Protein AF-E3MBH9-F1 (afdb_monomer_lite)

InterPro domains:
  IPR003366 CUB-like domain [PF02408] (21-97)

Organism: Caenorhabditis remanei (NCBI:txid31234)

Sequence (99 aa):
MLLQLLFLSLSPFLFQFVASQGYTCSENTVVTPPLDITKPYYYPNDWNESMPPAKYNPSQNCNWKINILEGMYATVTFYKNSNYTGSFTAWYSNNNVVG

Structure (mmCIF, N/CA/C/O backbone):
data_AF-E3MBH9-F1
#
_entry.id   AF-E3MBH9-F1
#
loop_
_atom_site.group_PDB
_atom_site.id
_atom_site.type_symbol
_atom_site.label_atom_id
_atom_site.label_alt_id
_atom_site.label_comp_id
_atom_site.label_asym_id
_atom_site.label_entity_id
_atom_site.label_seq_id
_atom_site.pdbx_PDB_ins_code
_atom_site.Cartn_x
_atom_site.Cartn_y
_atom_site.Cartn_z
_atom_site.occupancy
_atom_site.B_iso_or_equiv
_atom_site.auth_seq_id
_atom_site.auth_comp_id
_atom_site.auth_asym_id
_atom_site.auth_atom_id
_atom_site.pdbx_PDB_model_num
ATOM 1 N N . MET A 1 1 ? 7.392 7.531 -69.483 1.00 54.16 1 MET A N 1
ATOM 2 C CA . MET A 1 1 ? 6.694 7.017 -68.287 1.00 54.16 1 MET A CA 1
ATOM 3 C C . MET A 1 1 ? 7.741 6.561 -67.275 1.00 54.16 1 MET A C 1
ATOM 5 O O . MET A 1 1 ? 8.007 5.378 -67.256 1.00 54.16 1 MET A O 1
ATOM 9 N N . LEU A 1 2 ? 8.418 7.458 -66.534 1.00 48.81 2 LEU A N 1
ATOM 10 C CA . LEU A 1 2 ? 9.303 7.046 -65.417 1.00 48.81 2 LEU A CA 1
ATOM 11 C C . LEU A 1 2 ? 9.847 8.213 -64.545 1.00 48.81 2 LEU A C 1
ATOM 13 O O . LEU A 1 2 ? 10.961 8.129 -64.048 1.00 48.81 2 LEU A O 1
ATOM 17 N N . LEU A 1 3 ? 9.120 9.326 -64.363 1.00 49.09 3 LEU A N 1
ATOM 18 C CA . LEU A 1 3 ? 9.621 10.447 -63.534 1.00 49.09 3 LEU A CA 1
ATOM 19 C C . LEU A 1 3 ? 8.548 11.090 -62.638 1.00 49.09 3 LEU A C 1
ATOM 21 O O . LEU A 1 3 ? 8.564 12.289 -62.396 1.00 49.09 3 LEU A O 1
ATOM 25 N N . GLN A 1 4 ? 7.579 10.297 -62.171 1.00 53.31 4 GLN A N 1
ATOM 26 C CA . GLN A 1 4 ? 6.520 10.767 -61.260 1.00 53.31 4 GLN A CA 1
ATOM 27 C C . GLN A 1 4 ? 6.325 9.872 -60.024 1.00 53.31 4 GLN A C 1
ATOM 29 O O . GLN A 1 4 ? 5.412 10.098 -59.243 1.00 53.31 4 GLN A O 1
ATOM 34 N N . LEU A 1 5 ? 7.187 8.873 -59.806 1.00 52.41 5 LEU A N 1
ATOM 35 C CA . LEU A 1 5 ? 7.016 7.885 -58.727 1.00 52.41 5 LEU A CA 1
ATOM 36 C C . LEU A 1 5 ? 7.928 8.109 -5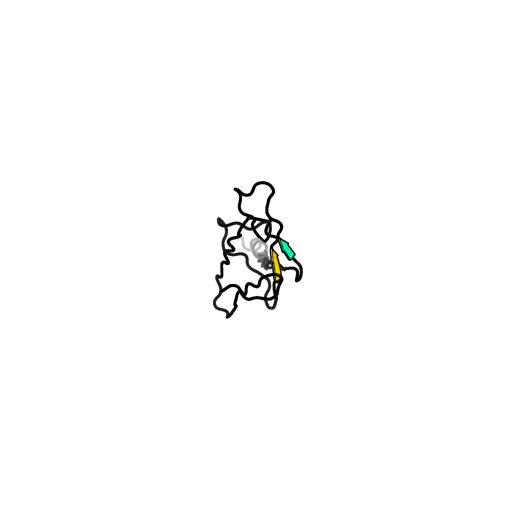7.505 1.00 52.41 5 LEU A C 1
ATOM 38 O O . LEU A 1 5 ? 7.958 7.273 -56.612 1.00 52.41 5 LEU A O 1
ATOM 42 N N . LEU A 1 6 ? 8.664 9.222 -57.433 1.00 51.25 6 LEU A N 1
ATOM 43 C CA . LEU A 1 6 ? 9.738 9.405 -56.441 1.00 51.25 6 LEU A CA 1
ATOM 44 C C . LEU A 1 6 ? 9.376 10.224 -55.186 1.00 51.25 6 LEU A C 1
ATOM 46 O O . LEU A 1 6 ? 10.264 10.513 -54.394 1.00 51.25 6 LEU A O 1
ATOM 50 N N . PHE A 1 7 ? 8.102 10.558 -54.950 1.00 49.22 7 PHE A N 1
ATOM 51 C CA . PHE A 1 7 ? 7.708 11.409 -53.808 1.00 49.22 7 PHE A CA 1
ATOM 52 C C . PHE A 1 7 ? 6.638 10.817 -52.876 1.00 49.22 7 PHE A C 1
ATOM 54 O O . PHE A 1 7 ? 5.944 11.573 -52.203 1.00 49.22 7 PHE A O 1
ATOM 61 N N . LEU A 1 8 ? 6.473 9.489 -52.807 1.00 52.72 8 LEU A N 1
ATOM 62 C CA . LEU A 1 8 ? 5.412 8.889 -51.973 1.00 52.72 8 LEU A CA 1
ATOM 63 C C . LEU A 1 8 ? 5.851 7.976 -50.827 1.00 52.72 8 LEU A C 1
ATOM 65 O O . LEU A 1 8 ? 4.991 7.424 -50.149 1.00 52.72 8 LEU A O 1
ATOM 69 N N . SER A 1 9 ? 7.135 7.837 -50.517 1.00 57.25 9 SER A N 1
ATOM 70 C CA . SER A 1 9 ? 7.511 6.935 -49.423 1.00 57.25 9 SER A CA 1
ATOM 71 C C . SER A 1 9 ? 8.711 7.434 -48.649 1.00 57.25 9 SER A C 1
ATOM 73 O O . SER A 1 9 ? 9.813 6.960 -48.872 1.00 57.25 9 SER A O 1
ATOM 75 N N . LEU A 1 10 ? 8.491 8.386 -47.749 1.00 57.38 10 LEU A N 1
ATOM 76 C CA . LEU A 1 10 ? 9.306 8.595 -46.548 1.00 57.38 10 LEU A CA 1
ATOM 77 C C . LEU A 1 10 ? 8.495 9.487 -45.598 1.00 57.38 10 LEU A C 1
ATOM 79 O O . LEU A 1 10 ? 8.895 10.592 -45.254 1.00 57.38 10 LEU A O 1
ATOM 83 N N . SER A 1 11 ? 7.305 9.025 -45.199 1.00 60.62 11 SER A N 1
ATOM 84 C CA . SER A 1 11 ? 6.747 9.486 -43.929 1.00 60.62 11 SER A CA 1
ATOM 85 C C . SER A 1 11 ? 7.502 8.710 -42.851 1.00 60.62 11 SER A C 1
ATOM 87 O O . SER A 1 11 ? 7.337 7.488 -42.784 1.00 60.62 11 SER A O 1
ATOM 89 N N . PRO A 1 12 ? 8.398 9.338 -42.068 1.00 60.62 12 PRO A N 1
ATOM 90 C CA . PRO A 1 12 ? 8.960 8.660 -40.921 1.00 60.62 12 PRO A CA 1
ATOM 91 C C . PRO A 1 12 ? 7.790 8.410 -39.973 1.00 60.62 12 PRO A C 1
ATOM 93 O O . PRO A 1 12 ? 7.237 9.347 -39.398 1.00 60.62 12 PRO A O 1
ATOM 96 N N . PHE A 1 13 ? 7.390 7.144 -39.840 1.00 61.44 13 PHE A N 1
ATOM 97 C CA . PHE A 1 13 ? 6.591 6.694 -38.710 1.00 61.44 13 PHE A CA 1
ATOM 98 C C . PHE A 1 13 ? 7.394 7.058 -37.460 1.00 61.44 13 PHE A C 1
ATOM 100 O O . PHE A 1 13 ? 8.331 6.362 -37.070 1.00 61.44 13 PHE A O 1
ATOM 107 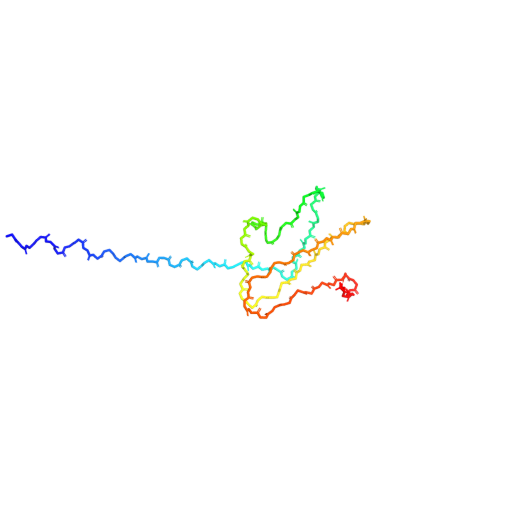N N . LEU A 1 14 ? 7.089 8.220 -36.886 1.00 59.53 14 LEU A N 1
ATOM 108 C CA . LEU A 1 14 ? 7.574 8.632 -35.584 1.00 59.53 14 LEU A CA 1
ATOM 109 C C . LEU A 1 14 ? 6.969 7.636 -34.599 1.00 59.53 14 LEU A C 1
ATOM 111 O O . LEU A 1 14 ? 5.834 7.799 -34.158 1.00 59.53 14 LEU A O 1
ATOM 115 N N . PHE A 1 15 ? 7.708 6.567 -34.303 1.00 60.97 15 PHE A N 1
ATOM 116 C CA . PHE A 1 15 ? 7.414 5.704 -33.171 1.00 60.97 15 PHE A CA 1
ATOM 117 C C . PHE A 1 15 ? 7.513 6.577 -31.923 1.00 60.97 15 PHE A C 1
ATOM 119 O O . PHE A 1 15 ? 8.597 6.839 -31.403 1.00 60.97 15 PHE A O 1
ATOM 126 N N . GLN A 1 16 ? 6.371 7.094 -31.478 1.00 53.56 16 GLN A N 1
ATOM 127 C CA . GLN A 1 16 ? 6.270 7.742 -30.187 1.00 53.56 16 GLN A CA 1
ATOM 128 C C . GLN A 1 16 ? 6.398 6.642 -29.139 1.00 53.56 16 GLN A C 1
ATOM 130 O O . GLN A 1 16 ? 5.442 5.936 -28.827 1.00 53.56 16 GLN A O 1
ATOM 135 N N . PHE A 1 17 ? 7.615 6.453 -28.636 1.00 55.72 17 PHE A N 1
ATOM 136 C CA . PHE A 1 17 ? 7.838 5.656 -27.442 1.00 55.72 17 PHE A CA 1
ATOM 137 C C . PHE A 1 17 ? 7.172 6.390 -26.281 1.00 55.72 17 PHE A C 1
ATOM 139 O O . PHE A 1 17 ? 7.729 7.331 -25.719 1.00 55.72 17 PHE A O 1
ATOM 146 N N . VAL A 1 18 ? 5.953 5.982 -25.934 1.00 55.06 18 VAL A N 1
ATOM 147 C CA . VAL A 1 18 ? 5.321 6.426 -24.696 1.00 55.06 18 VAL A CA 1
ATOM 148 C C . VAL A 1 18 ? 6.003 5.654 -23.574 1.00 55.06 18 VAL A C 1
ATOM 150 O O . VAL A 1 18 ? 5.639 4.522 -23.259 1.00 55.06 18 VAL A O 1
ATOM 153 N N . ALA A 1 19 ? 7.046 6.242 -22.992 1.00 56.03 19 ALA A N 1
ATOM 154 C CA . ALA A 1 19 ? 7.530 5.787 -21.701 1.00 56.03 19 ALA A CA 1
ATOM 155 C C . ALA A 1 19 ? 6.407 6.052 -20.690 1.00 56.03 19 ALA A C 1
ATOM 157 O O . ALA A 1 19 ? 6.223 7.180 -20.236 1.00 56.03 19 ALA A O 1
ATOM 158 N N . SER A 1 20 ? 5.607 5.027 -20.388 1.00 64.06 20 SER A N 1
ATOM 159 C CA . SER A 1 20 ? 4.657 5.092 -19.280 1.00 64.06 20 SER A CA 1
ATOM 160 C C . SER A 1 20 ? 5.468 5.294 -18.002 1.00 64.06 20 SER A C 1
ATOM 162 O O . SER A 1 20 ? 6.235 4.414 -17.595 1.00 64.06 20 SER A O 1
ATOM 164 N N . GLN A 1 21 ? 5.360 6.494 -17.428 1.00 76.19 21 GLN A N 1
ATOM 165 C CA . GLN A 1 21 ? 5.926 6.785 -16.118 1.00 76.19 21 GLN A CA 1
ATOM 166 C C . GLN A 1 21 ? 5.180 5.938 -15.089 1.00 76.19 21 GLN A C 1
ATOM 168 O O . GLN A 1 21 ? 3.953 5.850 -15.128 1.00 76.19 21 GLN A O 1
ATOM 173 N N . GLY A 1 22 ? 5.928 5.280 -14.206 1.00 84.94 22 GLY A N 1
ATOM 174 C CA . GLY A 1 22 ? 5.339 4.548 -13.096 1.00 84.94 22 GLY A CA 1
ATOM 175 C C . GLY A 1 22 ? 4.761 5.505 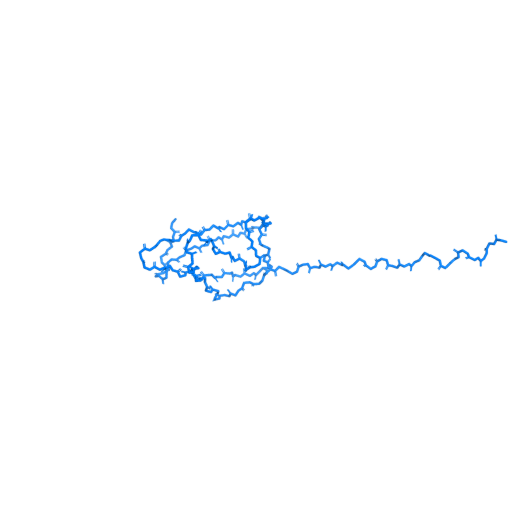-12.057 1.00 84.94 22 GLY A C 1
ATOM 176 O O . GLY A 1 22 ? 5.039 6.709 -12.054 1.00 84.94 22 GLY A O 1
ATOM 177 N N . TYR A 1 23 ? 3.981 4.954 -11.135 1.00 88.38 23 TYR A N 1
ATOM 178 C CA . TYR A 1 23 ? 3.476 5.693 -9.989 1.00 88.38 23 TYR A CA 1
ATOM 179 C C . TYR A 1 23 ? 4.620 6.211 -9.124 1.00 88.38 23 TYR A C 1
ATOM 181 O O . TYR A 1 23 ? 5.649 5.554 -8.953 1.00 88.38 23 TYR A O 1
ATOM 189 N N . THR A 1 24 ? 4.410 7.393 -8.553 1.00 88.75 24 THR A N 1
ATOM 190 C CA . THR A 1 24 ? 5.261 7.936 -7.498 1.00 88.75 24 THR A CA 1
ATOM 191 C C . THR A 1 24 ? 4.496 7.869 -6.192 1.00 88.75 24 THR A C 1
ATOM 193 O O . THR A 1 24 ? 3.396 8.409 -6.091 1.00 88.75 24 THR A O 1
ATOM 196 N N . CYS A 1 25 ? 5.063 7.188 -5.203 1.00 85.88 25 CYS A N 1
ATOM 197 C CA . CYS A 1 25 ? 4.508 7.172 -3.858 1.00 85.88 25 CYS A CA 1
ATOM 198 C C . CYS A 1 25 ? 5.013 8.379 -3.057 1.00 85.88 25 CYS A C 1
ATOM 200 O O . CYS A 1 25 ? 6.150 8.819 -3.220 1.00 85.88 25 CYS A O 1
ATOM 202 N N . SER A 1 26 ? 4.157 8.924 -2.191 1.00 82.50 26 SER A N 1
ATOM 203 C CA . SER A 1 26 ? 4.573 9.919 -1.200 1.00 82.50 26 SER A CA 1
ATOM 204 C C . SER A 1 26 ? 5.084 9.201 0.045 1.00 82.50 26 SER A C 1
ATOM 206 O O . SER A 1 26 ? 4.462 8.231 0.481 1.00 82.50 26 SER A O 1
ATOM 208 N N . GLU A 1 27 ? 6.160 9.710 0.651 1.00 75.75 27 GLU A N 1
ATOM 209 C CA . GLU A 1 27 ? 6.718 9.184 1.907 1.00 75.75 27 GLU A CA 1
ATOM 210 C C . GLU A 1 27 ? 5.731 9.244 3.087 1.00 75.75 27 GLU A C 1
ATOM 212 O O . GLU A 1 27 ? 5.934 8.567 4.086 1.00 75.75 27 GLU A O 1
ATOM 217 N N . ASN A 1 28 ? 4.652 10.027 2.989 1.00 80.50 28 ASN A N 1
ATOM 218 C CA . ASN A 1 28 ? 3.665 10.199 4.059 1.00 80.50 28 ASN A CA 1
ATOM 219 C C . ASN A 1 28 ? 2.238 9.906 3.583 1.00 80.50 28 ASN A C 1
ATOM 221 O O . ASN A 1 28 ? 1.289 10.597 3.962 1.00 80.50 28 ASN A O 1
ATOM 225 N N . THR A 1 29 ? 2.068 8.903 2.721 1.00 88.06 29 THR A N 1
ATOM 226 C CA . THR A 1 29 ? 0.734 8.537 2.234 1.00 88.06 29 THR A CA 1
ATOM 227 C C . THR A 1 29 ? -0.112 8.005 3.394 1.00 88.06 29 THR A C 1
ATOM 229 O O . THR A 1 29 ? 0.222 6.987 3.995 1.00 88.06 29 THR A O 1
ATOM 232 N N . VAL A 1 30 ? -1.226 8.672 3.705 1.00 88.31 30 VAL A N 1
ATOM 233 C CA . VAL A 1 30 ? -2.182 8.210 4.723 1.00 88.31 30 VAL A CA 1
ATOM 234 C C . VAL A 1 30 ? -3.330 7.478 4.039 1.00 88.31 30 VAL A C 1
ATOM 236 O O . VAL A 1 30 ? -4.050 8.060 3.230 1.00 88.31 30 VAL A O 1
ATOM 239 N N . VAL A 1 31 ? -3.505 6.207 4.387 1.00 87.94 31 VAL A N 1
ATOM 240 C CA . VAL A 1 31 ? -4.620 5.371 3.948 1.00 87.94 31 VAL A CA 1
ATOM 241 C C . VAL A 1 31 ? -5.678 5.386 5.041 1.00 87.94 31 VAL A C 1
ATOM 243 O O . VAL A 1 31 ? -5.485 4.841 6.130 1.00 87.94 31 VAL A O 1
ATOM 246 N N . THR A 1 32 ? -6.801 6.031 4.747 1.00 83.31 32 THR A N 1
ATOM 247 C CA . THR A 1 32 ? -7.968 6.054 5.630 1.00 83.31 32 THR A CA 1
ATOM 248 C C . THR A 1 32 ? -8.967 5.006 5.143 1.00 83.31 32 THR A C 1
ATOM 250 O O . THR A 1 32 ? -9.222 4.943 3.938 1.00 83.31 32 THR A O 1
ATOM 253 N N . PRO A 1 33 ? -9.533 4.182 6.041 1.00 80.31 33 PRO A N 1
ATOM 254 C CA . PRO A 1 33 ? -10.509 3.178 5.660 1.00 80.31 33 PRO A CA 1
ATOM 255 C C . PRO A 1 33 ? -11.736 3.854 5.028 1.00 80.31 33 PRO A C 1
ATOM 257 O O . PRO A 1 33 ? -12.102 4.965 5.431 1.00 80.31 33 PRO A O 1
ATOM 260 N N . PRO A 1 34 ? -12.365 3.219 4.027 1.00 82.56 34 PRO A N 1
ATOM 261 C CA . PRO A 1 34 ? -13.558 3.764 3.400 1.00 82.56 34 PRO A CA 1
ATOM 262 C C . PRO A 1 34 ? -14.707 3.826 4.412 1.00 82.56 34 PRO A C 1
ATOM 264 O O . PRO A 1 34 ? -14.786 3.013 5.330 1.00 82.56 34 PRO A O 1
ATOM 267 N N . LEU A 1 35 ? -15.628 4.778 4.215 1.00 81.69 35 LEU A N 1
ATOM 268 C CA . LEU A 1 35 ? -16.855 4.871 5.022 1.00 81.69 35 LEU A CA 1
ATOM 269 C C . LEU A 1 35 ? -17.671 3.570 4.960 1.00 81.69 35 LEU A C 1
ATOM 271 O O . LEU A 1 35 ? -18.282 3.160 5.941 1.00 81.69 35 LEU A O 1
ATOM 275 N N . ASP A 1 36 ? -17.661 2.931 3.792 1.00 87.00 36 ASP A N 1
ATOM 276 C CA . ASP A 1 36 ? -18.244 1.618 3.554 1.00 87.00 36 ASP A CA 1
ATOM 277 C C . ASP A 1 36 ? -17.160 0.542 3.698 1.00 87.00 36 ASP A C 1
ATOM 279 O O . ASP A 1 36 ? -16.430 0.248 2.751 1.00 87.00 36 ASP A O 1
ATOM 283 N N . ILE A 1 37 ? -17.061 -0.043 4.895 1.00 83.19 37 ILE A N 1
ATOM 284 C CA . ILE A 1 37 ? -16.044 -1.048 5.251 1.00 83.19 37 ILE A CA 1
ATOM 285 C C . ILE A 1 37 ? -16.216 -2.394 4.529 1.00 83.19 37 ILE A C 1
ATOM 287 O O . ILE A 1 37 ? -15.376 -3.277 4.677 1.00 83.19 37 ILE A O 1
ATOM 291 N N . THR A 1 38 ? -17.290 -2.571 3.752 1.00 85.88 38 THR A N 1
ATOM 292 C CA . THR A 1 38 ? -17.476 -3.763 2.909 1.00 85.88 38 THR A CA 1
ATOM 293 C C . THR A 1 38 ? -16.701 -3.677 1.596 1.00 85.88 38 THR A C 1
ATOM 295 O O . THR A 1 38 ? -16.578 -4.677 0.887 1.00 85.88 38 THR A O 1
ATOM 298 N N . LYS A 1 39 ? -16.163 -2.495 1.265 1.00 87.38 39 LYS A N 1
ATOM 299 C CA . LYS A 1 39 ? -15.407 -2.251 0.038 1.00 87.38 39 LYS A CA 1
ATOM 300 C C . LYS A 1 39 ? -13.911 -2.144 0.323 1.00 87.38 39 LYS A C 1
ATOM 302 O O . LYS A 1 39 ? -13.520 -1.482 1.285 1.00 87.38 39 LYS A O 1
ATOM 307 N N . PRO A 1 40 ? -13.059 -2.739 -0.526 1.00 87.06 40 PRO A N 1
ATOM 308 C CA . PRO A 1 40 ? -11.620 -2.574 -0.412 1.00 87.06 40 PRO A CA 1
ATOM 309 C C . PRO A 1 40 ? -11.201 -1.137 -0.746 1.00 87.06 40 PRO A C 1
ATOM 311 O O . PRO A 1 40 ? -11.803 -0.464 -1.585 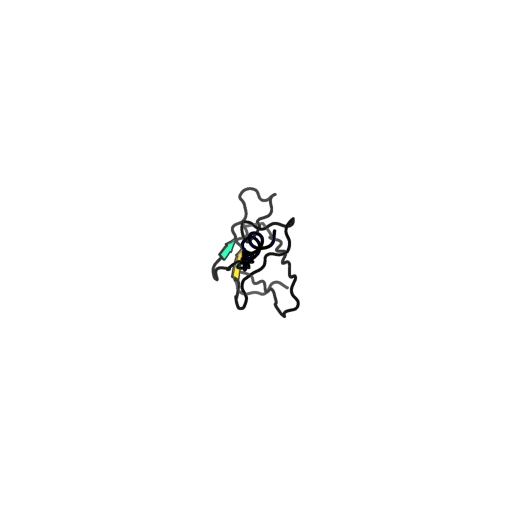1.00 87.06 40 PRO A O 1
ATOM 314 N N . TYR A 1 41 ? -10.129 -0.685 -0.100 1.00 87.81 41 TYR A N 1
ATOM 315 C CA . TYR A 1 41 ? -9.395 0.508 -0.503 1.00 87.81 41 TYR A CA 1
ATOM 316 C C . TYR A 1 41 ? -8.228 0.089 -1.398 1.00 87.81 41 TYR A C 1
ATOM 318 O O . TYR A 1 41 ? -7.429 -0.762 -1.003 1.00 87.81 41 TYR A O 1
ATOM 326 N N . TYR A 1 42 ? -8.109 0.706 -2.572 1.00 89.25 42 TYR A N 1
ATOM 327 C CA . TYR A 1 42 ? -7.001 0.458 -3.489 1.00 89.25 42 TYR A CA 1
ATOM 328 C C . TYR A 1 42 ? -6.041 1.645 -3.528 1.00 89.25 42 TYR A C 1
ATOM 330 O O . TYR A 1 42 ? -6.456 2.804 -3.512 1.00 89.25 42 TYR A O 1
ATOM 338 N N . TYR A 1 43 ? -4.748 1.338 -3.600 1.00 86.62 43 TYR A N 1
ATOM 339 C CA . TYR A 1 43 ? -3.687 2.309 -3.831 1.00 86.62 43 TYR A CA 1
ATOM 340 C C . TYR A 1 43 ? -2.741 1.787 -4.920 1.00 86.62 43 TYR A C 1
ATOM 342 O O . TYR A 1 43 ? -2.348 0.619 -4.846 1.00 86.62 43 TYR A O 1
ATOM 350 N N . PRO A 1 44 ? -2.309 2.629 -5.876 1.00 88.00 44 PRO A N 1
ATOM 351 C CA . PRO A 1 44 ? -2.773 4.002 -6.130 1.00 88.00 44 PRO A CA 1
ATOM 352 C C . PRO A 1 44 ? -4.257 4.038 -6.553 1.00 88.00 44 PRO A C 1
ATOM 354 O O . PRO A 1 44 ? -4.824 3.009 -6.901 1.00 88.00 44 PRO A O 1
ATOM 357 N N . ASN A 1 45 ? -4.906 5.206 -6.469 1.00 85.81 45 ASN A N 1
ATOM 358 C CA . ASN A 1 45 ? -6.376 5.329 -6.563 1.00 85.81 45 ASN A CA 1
ATOM 359 C C . ASN A 1 45 ? -6.986 4.880 -7.907 1.00 85.81 45 ASN A C 1
ATOM 361 O O . ASN A 1 45 ? -8.189 4.651 -7.991 1.00 85.81 45 ASN A O 1
ATOM 365 N N . ASP A 1 46 ? -6.183 4.814 -8.963 1.00 88.00 46 ASP A N 1
ATOM 366 C CA . ASP A 1 46 ? -6.547 4.388 -10.315 1.00 88.00 46 ASP A CA 1
ATOM 367 C C . ASP A 1 46 ? -6.164 2.927 -10.613 1.00 88.00 46 ASP A C 1
ATOM 369 O O . ASP A 1 46 ? -6.363 2.453 -11.730 1.00 88.00 46 ASP A O 1
ATOM 373 N N . TRP A 1 47 ? -5.643 2.204 -9.620 1.00 90.19 47 TRP A N 1
ATOM 374 C CA . TRP A 1 47 ? -5.333 0.781 -9.696 1.00 90.19 47 TRP A CA 1
ATOM 375 C C . TRP A 1 47 ? -6.369 -0.058 -8.933 1.00 90.19 47 TRP A C 1
ATOM 377 O O . TRP A 1 47 ? -6.922 0.382 -7.929 1.00 90.19 47 TRP A O 1
ATOM 387 N N . ASN A 1 48 ? -6.617 -1.288 -9.390 1.00 90.94 48 ASN A N 1
ATOM 388 C CA . ASN A 1 48 ? -7.393 -2.300 -8.669 1.00 90.94 48 ASN A CA 1
ATOM 389 C C . ASN A 1 48 ? -6.942 -3.724 -9.054 1.00 90.94 48 ASN A C 1
ATOM 391 O O . ASN A 1 48 ? -6.107 -3.915 -9.936 1.00 90.94 48 ASN A O 1
ATOM 395 N N . GLU A 1 49 ? -7.540 -4.735 -8.424 1.00 88.81 49 GLU A N 1
ATOM 396 C CA . GLU A 1 49 ? -7.197 -6.157 -8.603 1.00 88.81 49 GLU A CA 1
ATOM 397 C C . GLU A 1 49 ? -7.465 -6.748 -9.999 1.00 88.81 49 GLU A C 1
ATOM 399 O O . GLU A 1 49 ? -6.930 -7.805 -10.326 1.00 88.81 49 GLU A O 1
ATOM 404 N N . SER A 1 50 ? -8.256 -6.079 -10.843 1.00 91.69 50 SER A N 1
ATOM 405 C CA . SER A 1 50 ? -8.462 -6.499 -12.238 1.00 91.69 50 SER A CA 1
ATOM 406 C C . SER A 1 50 ? -7.317 -6.082 -13.169 1.00 91.69 50 SER A C 1
ATOM 408 O O . SER A 1 50 ? -7.261 -6.514 -14.321 1.00 91.69 50 SER A O 1
ATOM 410 N N . MET A 1 51 ? -6.398 -5.243 -12.684 1.00 90.12 51 MET A N 1
ATOM 411 C CA . MET A 1 51 ? -5.269 -4.708 -13.439 1.00 90.12 51 MET A CA 1
ATOM 412 C C . MET A 1 51 ? -3.971 -5.440 -13.064 1.00 90.12 51 MET A C 1
ATOM 414 O O . MET A 1 51 ? -3.841 -5.953 -11.950 1.00 90.12 51 MET A O 1
ATOM 418 N N . PRO A 1 52 ? -2.953 -5.463 -13.947 1.00 88.31 52 PRO A N 1
ATOM 419 C CA . PRO A 1 52 ? -1.615 -5.908 -13.564 1.00 88.31 52 PRO A CA 1
ATOM 420 C C . PRO A 1 52 ? -1.095 -5.132 -12.341 1.00 88.31 52 PRO A C 1
ATOM 422 O O . PRO A 1 52 ? -1.496 -3.981 -12.150 1.00 88.31 52 PRO A O 1
ATOM 425 N N . PRO A 1 53 ? -0.185 -5.705 -11.528 1.00 87.25 53 PRO A N 1
ATOM 426 C CA . PRO A 1 53 ? 0.371 -5.013 -10.367 1.00 87.25 53 PRO A CA 1
ATOM 427 C C . PRO A 1 53 ? 0.900 -3.617 -10.714 1.00 87.25 53 PRO A C 1
ATOM 429 O O . PRO A 1 53 ? 1.606 -3.449 -11.713 1.00 87.25 53 PRO A O 1
ATOM 432 N N . ALA A 1 54 ? 0.561 -2.629 -9.881 1.00 86.88 54 ALA A N 1
ATOM 433 C CA . ALA A 1 54 ? 0.963 -1.243 -10.081 1.00 86.88 54 ALA A CA 1
ATOM 434 C C . ALA A 1 54 ? 2.490 -1.123 -10.221 1.00 86.88 54 ALA A C 1
ATOM 436 O O . ALA A 1 54 ? 3.259 -1.625 -9.397 1.00 86.88 54 ALA A O 1
ATOM 437 N N . LYS A 1 55 ? 2.938 -0.440 -11.279 1.00 86.69 55 LYS A N 1
ATOM 438 C CA . LYS A 1 55 ? 4.360 -0.208 -11.539 1.00 86.69 55 LYS A CA 1
ATOM 439 C C . LYS A 1 55 ? 4.779 1.125 -10.931 1.00 86.69 55 LYS A C 1
ATOM 441 O O . LYS A 1 55 ? 4.321 2.168 -11.386 1.00 86.69 55 LYS A O 1
ATOM 446 N N . TYR A 1 56 ? 5.670 1.093 -9.948 1.00 86.81 56 TYR A N 1
ATOM 447 C CA . TYR A 1 56 ? 6.272 2.295 -9.366 1.00 86.81 56 TYR A CA 1
ATOM 448 C C . TYR A 1 56 ? 7.550 2.693 -10.104 1.00 86.81 56 TYR A C 1
ATOM 450 O O . TYR A 1 56 ? 8.202 1.860 -10.746 1.00 86.81 56 TYR A O 1
ATOM 458 N N . ASN A 1 57 ? 7.912 3.971 -10.013 1.00 87.50 57 ASN A N 1
ATOM 459 C CA . ASN A 1 57 ? 9.205 4.442 -10.496 1.00 87.50 57 ASN A CA 1
ATOM 460 C C . ASN A 1 57 ? 10.351 3.792 -9.695 1.00 87.50 57 ASN A C 1
ATOM 462 O O . ASN A 1 57 ? 10.197 3.502 -8.506 1.00 87.50 57 ASN A O 1
ATOM 466 N N . PRO A 1 58 ? 11.504 3.530 -10.335 1.00 82.50 58 PRO A N 1
ATOM 467 C CA . PRO A 1 58 ? 12.637 2.903 -9.665 1.00 82.50 58 PRO A CA 1
ATOM 468 C C . PRO A 1 58 ? 13.197 3.791 -8.545 1.00 82.50 58 PRO A C 1
ATOM 470 O O . PRO A 1 58 ? 13.043 5.011 -8.568 1.00 82.50 58 PRO A O 1
ATOM 473 N N . SER A 1 59 ? 13.902 3.166 -7.597 1.00 83.31 59 SER A N 1
ATOM 474 C CA . SER A 1 59 ? 14.630 3.845 -6.512 1.00 83.31 59 SER A CA 1
ATOM 475 C C . SER A 1 59 ? 13.756 4.694 -5.577 1.00 83.31 59 SER A C 1
ATOM 477 O O . SER A 1 59 ? 14.206 5.720 -5.072 1.00 83.31 59 SER A O 1
ATOM 479 N N . GLN A 1 60 ? 12.517 4.263 -5.328 1.00 83.94 60 GLN A N 1
ATOM 480 C CA . GLN A 1 60 ? 11.610 4.894 -4.367 1.00 83.94 60 GLN A CA 1
ATOM 481 C C . GLN A 1 60 ? 11.470 4.047 -3.102 1.00 83.94 60 GLN A C 1
ATOM 483 O O . GLN A 1 60 ? 11.420 2.818 -3.171 1.00 83.94 60 GLN A O 1
ATOM 488 N N . ASN A 1 61 ? 11.384 4.713 -1.950 1.00 85.81 61 ASN A N 1
ATOM 489 C CA . ASN A 1 61 ? 10.969 4.099 -0.695 1.00 85.81 61 ASN A CA 1
ATOM 490 C C . ASN A 1 61 ? 9.547 4.571 -0.383 1.00 85.81 61 ASN A C 1
ATOM 492 O O . ASN A 1 61 ? 9.320 5.757 -0.152 1.00 85.81 61 ASN A O 1
ATOM 496 N N . CYS A 1 62 ? 8.591 3.649 -0.441 1.00 86.12 62 CYS A N 1
ATOM 497 C CA . CYS A 1 62 ? 7.186 3.956 -0.226 1.00 86.12 62 CYS A CA 1
ATOM 498 C C . CYS A 1 62 ? 6.783 3.640 1.208 1.00 86.12 62 CYS A C 1
ATOM 500 O O . CYS A 1 62 ? 7.040 2.545 1.708 1.00 86.12 62 CYS A O 1
ATOM 502 N N . ASN A 1 63 ? 6.096 4.586 1.841 1.00 88.12 63 ASN A N 1
ATOM 503 C CA . ASN A 1 63 ? 5.572 4.432 3.186 1.00 88.12 63 ASN A CA 1
ATOM 504 C C . ASN A 1 63 ? 4.086 4.801 3.196 1.00 88.12 63 ASN A C 1
ATOM 506 O O . ASN A 1 63 ? 3.671 5.833 2.659 1.00 88.12 63 ASN A O 1
ATOM 510 N N . TRP A 1 64 ? 3.295 3.911 3.793 1.00 88.12 64 TRP A N 1
ATOM 511 C CA . TRP A 1 64 ? 1.861 4.069 3.953 1.00 88.12 64 TRP A CA 1
ATOM 512 C C . TRP A 1 64 ? 1.498 3.974 5.426 1.00 88.12 64 TRP A C 1
ATOM 514 O O . TRP A 1 64 ? 1.758 2.964 6.082 1.00 88.12 64 TRP A O 1
ATOM 524 N N . LYS A 1 65 ? 0.826 5.005 5.932 1.00 89.75 65 LYS A N 1
ATOM 525 C CA . LYS A 1 65 ? 0.209 4.992 7.253 1.00 89.75 65 LYS A CA 1
ATOM 526 C C . LYS A 1 65 ? -1.249 4.579 7.116 1.00 89.75 65 LYS A C 1
ATOM 528 O O . LYS A 1 65 ? -2.069 5.361 6.645 1.00 89.75 65 LYS A O 1
ATOM 533 N N . ILE A 1 66 ? -1.564 3.362 7.541 1.00 88.81 66 ILE A N 1
ATOM 534 C CA . ILE A 1 66 ? -2.921 2.814 7.477 1.00 88.81 66 ILE A CA 1
ATOM 535 C C . ILE A 1 66 ? -3.626 3.100 8.803 1.00 88.81 66 ILE A C 1
ATOM 537 O O . ILE A 1 66 ? -3.200 2.622 9.855 1.00 88.81 66 ILE A O 1
ATOM 541 N N . ASN A 1 67 ? -4.697 3.889 8.763 1.00 88.94 67 ASN A N 1
ATOM 542 C CA . ASN A 1 67 ? -5.543 4.113 9.930 1.00 88.94 67 ASN A CA 1
ATOM 543 C C . ASN A 1 67 ? -6.493 2.919 10.102 1.00 88.94 67 ASN A C 1
ATOM 545 O O . ASN A 1 67 ? -7.157 2.508 9.157 1.00 88.94 67 ASN A O 1
ATOM 549 N N . ILE A 1 68 ? -6.585 2.373 11.311 1.00 85.62 68 ILE A N 1
ATOM 550 C CA . ILE A 1 68 ? -7.523 1.294 11.646 1.00 85.62 68 ILE A CA 1
ATOM 551 C C . ILE A 1 68 ? -8.454 1.844 12.723 1.00 85.62 68 ILE A C 1
ATOM 553 O O . ILE A 1 68 ? -7.975 2.393 13.715 1.00 85.62 68 ILE A O 1
ATOM 557 N N . LEU A 1 69 ? -9.771 1.763 12.506 1.00 84.88 69 LEU A N 1
ATOM 558 C CA . LEU A 1 69 ? -10.737 2.216 13.512 1.00 84.88 69 LEU A CA 1
ATOM 559 C C . LEU A 1 69 ? -10.708 1.284 14.727 1.00 84.88 69 LEU A C 1
ATOM 561 O O . LEU A 1 69 ? -10.383 0.100 14.618 1.00 84.88 69 LEU A O 1
ATOM 565 N N . GLU A 1 70 ? -11.066 1.833 15.884 1.00 85.31 70 GLU A N 1
ATOM 566 C CA . GLU A 1 70 ? -11.136 1.081 17.132 1.00 85.31 70 GLU A CA 1
ATOM 567 C C . GLU A 1 70 ? -12.052 -0.147 16.997 1.00 85.31 70 GLU A C 1
ATOM 569 O O . GLU A 1 70 ? -13.133 -0.076 16.414 1.00 85.31 70 GLU A O 1
ATOM 574 N N . GLY A 1 71 ? -11.593 -1.290 17.516 1.00 85.25 71 GLY A N 1
ATOM 575 C CA . GLY A 1 71 ? -12.324 -2.558 17.451 1.00 85.25 71 GLY A CA 1
ATOM 576 C C . GLY A 1 71 ? -12.242 -3.294 16.108 1.00 85.25 71 GLY A C 1
ATOM 577 O O . GLY A 1 71 ? -12.872 -4.340 15.965 1.00 85.25 71 GLY A O 1
ATOM 578 N N . MET A 1 72 ? -11.471 -2.796 15.136 1.00 84.38 72 MET A N 1
ATOM 579 C CA . MET A 1 72 ? -11.298 -3.439 13.829 1.00 84.38 72 MET A CA 1
ATOM 580 C C . MET A 1 72 ? -9.880 -3.984 13.632 1.00 84.38 72 MET A C 1
ATOM 582 O O . MET A 1 72 ? -8.930 -3.577 14.300 1.00 84.38 72 MET A O 1
ATOM 586 N N . TYR A 1 73 ? -9.736 -4.882 12.660 1.00 84.88 73 TYR A N 1
ATOM 587 C CA . TYR A 1 73 ? -8.447 -5.260 12.086 1.00 84.88 73 TYR A CA 1
ATOM 588 C C . TYR A 1 73 ? -8.424 -4.880 10.603 1.00 84.88 73 TYR A C 1
ATOM 590 O O . TYR A 1 73 ? -9.473 -4.708 9.981 1.00 84.88 73 TYR A O 1
ATOM 598 N N . ALA A 1 74 ? -7.227 -4.749 10.038 1.00 83.62 74 ALA A N 1
ATOM 599 C CA . ALA A 1 74 ? -7.042 -4.559 8.607 1.00 83.62 74 ALA A CA 1
ATOM 600 C C . ALA A 1 74 ? -6.231 -5.720 8.035 1.00 83.62 74 ALA A C 1
ATOM 602 O O . ALA A 1 74 ? -5.279 -6.194 8.655 1.00 83.62 74 ALA A O 1
ATOM 603 N N . THR A 1 75 ? -6.591 -6.144 6.830 1.00 87.19 75 THR A N 1
ATOM 604 C CA . THR A 1 75 ? -5.776 -7.044 6.019 1.00 87.19 75 THR A CA 1
ATOM 605 C C . THR A 1 75 ? -5.130 -6.222 4.918 1.00 87.19 75 THR A C 1
ATOM 607 O O . THR A 1 75 ? -5.811 -5.481 4.214 1.00 87.19 75 THR A O 1
ATOM 610 N N . VAL A 1 76 ? -3.812 -6.347 4.775 1.00 85.56 76 VAL A N 1
ATOM 611 C CA . VAL A 1 76 ? -3.051 -5.665 3.727 1.00 85.56 76 VAL A CA 1
ATOM 612 C C . VAL A 1 76 ? -2.478 -6.718 2.795 1.00 85.56 76 VAL A C 1
ATOM 614 O O . VAL A 1 76 ? -1.804 -7.646 3.239 1.00 85.56 76 VAL A O 1
ATOM 617 N N . THR A 1 77 ? -2.744 -6.577 1.500 1.00 87.00 77 THR A N 1
ATOM 618 C CA . THR A 1 77 ? -2.239 -7.484 0.468 1.00 87.00 77 THR A CA 1
ATOM 619 C C . THR A 1 77 ? -1.308 -6.718 -0.456 1.00 87.00 77 THR A C 1
ATOM 621 O O . THR A 1 77 ? -1.711 -5.739 -1.081 1.00 87.00 77 THR A O 1
ATOM 624 N N . PHE A 1 78 ? -0.060 -7.175 -0.554 1.00 83.50 78 PHE A N 1
ATOM 625 C CA . PHE A 1 78 ? 0.938 -6.598 -1.448 1.00 83.50 78 PHE A CA 1
ATOM 626 C C . PHE A 1 78 ? 1.159 -7.509 -2.656 1.00 83.50 78 PHE A C 1
ATOM 628 O O . PHE A 1 78 ? 1.422 -8.701 -2.503 1.00 83.50 78 PHE A O 1
ATOM 635 N N . TYR A 1 79 ? 1.111 -6.935 -3.858 1.00 81.06 79 TYR A N 1
ATOM 636 C CA . TYR A 1 79 ? 1.423 -7.637 -5.100 1.00 81.06 79 TYR A CA 1
ATOM 637 C C . TYR A 1 79 ? 2.805 -7.220 -5.596 1.00 81.06 79 TYR A C 1
ATOM 639 O O . TYR A 1 79 ? 3.066 -6.038 -5.820 1.00 81.06 79 TYR A O 1
ATOM 647 N N . LYS A 1 80 ? 3.695 -8.193 -5.810 1.00 79.75 80 LYS A N 1
ATOM 648 C CA . LYS A 1 80 ? 5.011 -7.966 -6.414 1.00 79.75 80 LYS A CA 1
ATOM 649 C C . LYS A 1 80 ? 5.149 -8.800 -7.676 1.00 79.75 80 LYS A C 1
ATOM 651 O O . LYS A 1 80 ? 5.189 -10.023 -7.613 1.00 79.75 80 LYS A O 1
ATOM 656 N N . ASN A 1 81 ? 5.300 -8.121 -8.806 1.00 82.06 81 ASN A N 1
ATOM 657 C CA . ASN A 1 81 ? 5.721 -8.730 -10.062 1.00 82.06 81 ASN A CA 1
ATOM 658 C C . ASN A 1 81 ? 7.029 -8.069 -10.508 1.00 82.06 81 ASN A C 1
ATOM 660 O O . ASN A 1 81 ? 7.025 -7.045 -11.189 1.00 82.06 81 ASN A O 1
ATOM 664 N N . SER A 1 82 ? 8.153 -8.585 -10.011 1.00 77.38 82 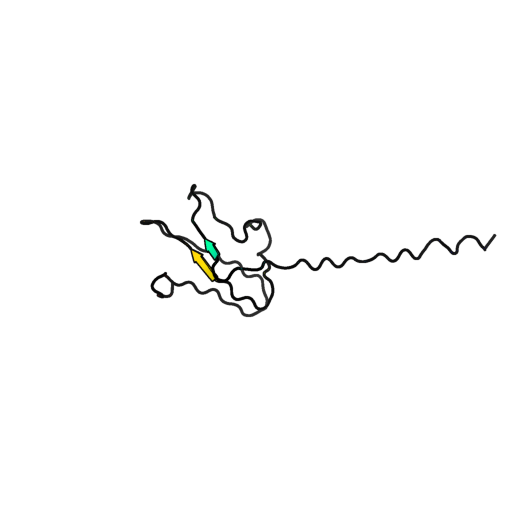SER A N 1
ATOM 665 C CA . SER A 1 82 ? 9.476 -8.026 -10.280 1.00 77.38 82 SER A CA 1
ATOM 666 C C . SER A 1 82 ? 10.569 -9.060 -10.041 1.00 77.38 82 SER A C 1
ATOM 668 O O . SER A 1 82 ? 10.541 -9.769 -9.035 1.00 77.38 82 SER A O 1
ATOM 670 N N . ASN A 1 83 ? 11.565 -9.071 -10.929 1.00 81.19 83 ASN A N 1
ATOM 671 C CA . ASN A 1 83 ? 12.786 -9.869 -10.786 1.00 81.19 83 ASN A CA 1
ATOM 672 C C . ASN A 1 83 ? 13.814 -9.221 -9.838 1.00 81.19 83 ASN A C 1
ATOM 674 O O . ASN A 1 83 ? 14.868 -9.798 -9.588 1.00 81.19 83 ASN A O 1
ATOM 678 N N . TYR A 1 84 ? 13.533 -8.019 -9.324 1.00 76.81 84 TYR A N 1
ATOM 679 C CA . TYR A 1 84 ? 14.417 -7.298 -8.411 1.00 76.81 84 TYR A CA 1
ATOM 680 C C . TYR A 1 84 ? 14.095 -7.603 -6.946 1.00 76.81 84 TYR A C 1
ATOM 682 O O . TYR A 1 84 ? 12.937 -7.807 -6.556 1.00 76.81 84 TYR A O 1
ATOM 690 N N . THR A 1 85 ? 15.124 -7.586 -6.100 1.00 76.44 85 THR A N 1
ATOM 691 C CA . THR A 1 85 ? 14.956 -7.666 -4.646 1.00 76.44 85 THR A CA 1
ATOM 692 C C . THR A 1 85 ? 14.168 -6.457 -4.150 1.00 76.44 85 THR A C 1
ATOM 694 O O . THR A 1 85 ? 14.396 -5.326 -4.560 1.00 76.44 85 THR A O 1
ATOM 697 N N . GLY A 1 86 ? 13.207 -6.721 -3.276 1.00 74.38 86 GLY A N 1
ATOM 698 C CA . GLY A 1 86 ? 12.325 -5.725 -2.683 1.00 74.38 86 GLY A CA 1
ATOM 699 C C . GLY A 1 86 ? 11.497 -6.416 -1.615 1.00 74.38 86 GLY A C 1
ATOM 700 O O . GLY A 1 86 ? 11.117 -7.575 -1.818 1.00 74.38 86 GLY A O 1
ATOM 7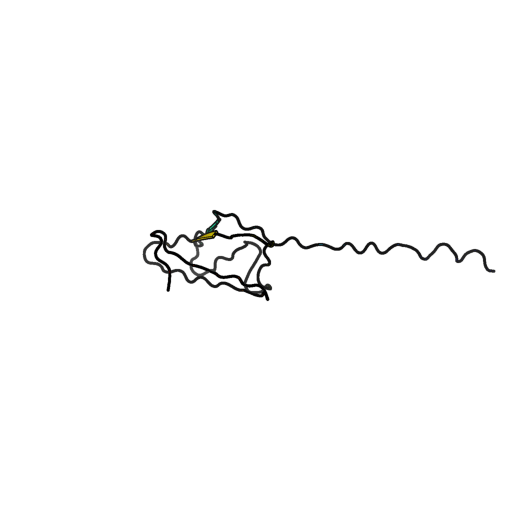01 N N . SER A 1 87 ? 11.278 -5.732 -0.500 1.00 77.94 87 SER A N 1
ATOM 702 C CA . SER A 1 87 ? 10.586 -6.234 0.683 1.00 77.94 87 SER A CA 1
ATOM 703 C C . SER A 1 87 ? 9.450 -5.295 1.058 1.00 77.94 87 SER A C 1
ATOM 705 O O . SER A 1 87 ? 9.556 -4.085 0.867 1.00 77.94 87 SER A O 1
ATOM 707 N N . PHE A 1 88 ? 8.398 -5.856 1.639 1.00 82.25 88 PHE A N 1
ATOM 708 C CA . PHE A 1 88 ? 7.388 -5.093 2.357 1.00 82.25 88 PHE A CA 1
ATOM 709 C C . PHE A 1 88 ? 7.611 -5.330 3.843 1.00 82.25 88 PHE A C 1
ATOM 711 O O . PHE A 1 88 ? 7.802 -6.472 4.259 1.00 82.25 88 PHE A O 1
ATOM 718 N N . THR A 1 89 ? 7.589 -4.258 4.624 1.00 85.38 89 THR A N 1
ATOM 719 C CA . THR A 1 89 ? 7.666 -4.333 6.080 1.00 85.38 89 THR A CA 1
ATOM 720 C C . THR A 1 89 ? 6.450 -3.619 6.638 1.00 85.38 89 THR A C 1
ATOM 722 O O . THR A 1 89 ? 6.146 -2.504 6.219 1.00 85.38 89 THR A O 1
ATOM 725 N N . ALA A 1 90 ? 5.761 -4.263 7.574 1.00 84.88 90 ALA A N 1
ATOM 726 C CA . ALA A 1 90 ? 4.650 -3.674 8.301 1.00 84.88 90 ALA A CA 1
ATOM 727 C C . ALA A 1 90 ? 5.038 -3.495 9.772 1.00 84.88 90 ALA A C 1
ATOM 729 O O . ALA A 1 90 ? 5.590 -4.399 10.403 1.00 84.88 90 ALA A O 1
ATOM 730 N N . TRP A 1 91 ? 4.736 -2.323 10.318 1.00 85.25 91 TRP A N 1
ATOM 731 C CA . TRP A 1 91 ? 4.905 -2.006 11.731 1.00 85.25 91 TRP A CA 1
ATOM 732 C C . TRP A 1 91 ? 3.639 -1.345 12.264 1.00 85.25 91 TRP A C 1
ATOM 734 O O . TRP A 1 91 ? 2.952 -0.595 11.568 1.00 85.25 91 TRP A O 1
ATOM 744 N N . TYR A 1 92 ? 3.340 -1.610 13.527 1.00 81.31 92 TYR A N 1
ATOM 745 C CA . TYR A 1 92 ? 2.360 -0.854 14.286 1.00 81.31 92 TYR A CA 1
ATOM 746 C C . TYR A 1 92 ? 2.874 0.566 14.552 1.00 81.31 92 TYR A C 1
ATOM 748 O O . TYR A 1 92 ? 4.075 0.836 14.525 1.00 81.31 92 TYR A O 1
ATOM 756 N N . SER A 1 93 ? 1.968 1.487 14.881 1.00 77.50 93 SER A N 1
ATOM 757 C CA . SER A 1 93 ? 2.313 2.877 15.224 1.00 77.50 93 SER A CA 1
ATOM 758 C C . SER A 1 93 ? 3.220 3.012 16.456 1.00 77.50 93 SER A C 1
ATOM 760 O O . SER A 1 93 ? 3.843 4.052 16.642 1.00 77.50 93 SER A O 1
ATOM 762 N N . ASN A 1 94 ? 3.316 1.966 17.281 1.00 79.44 94 ASN A N 1
ATOM 763 C CA . ASN A 1 94 ? 4.256 1.854 18.399 1.00 79.44 94 ASN A CA 1
ATOM 764 C C . ASN A 1 94 ? 5.615 1.237 18.001 1.00 79.44 94 ASN A C 1
ATOM 766 O O . ASN A 1 94 ? 6.382 0.854 18.879 1.00 79.44 94 ASN A O 1
ATOM 770 N N . ASN A 1 95 ? 5.908 1.134 16.700 1.00 73.56 95 ASN A N 1
ATOM 771 C CA . ASN A 1 95 ? 7.125 0.570 16.105 1.00 73.56 95 ASN A CA 1
ATOM 772 C C . ASN A 1 95 ? 7.341 -0.937 16.327 1.00 73.56 95 ASN A C 1
ATOM 774 O O . ASN A 1 95 ? 8.418 -1.450 16.024 1.00 73.56 95 ASN A O 1
ATOM 778 N N . ASN A 1 96 ? 6.329 -1.670 16.795 1.00 73.69 96 ASN A N 1
ATOM 779 C CA . ASN A 1 96 ? 6.390 -3.129 16.826 1.00 73.69 96 ASN A CA 1
ATOM 780 C C . ASN A 1 96 ? 6.171 -3.701 15.421 1.00 73.69 96 ASN A C 1
ATOM 782 O O . ASN A 1 96 ? 5.259 -3.277 14.713 1.00 73.69 96 ASN A O 1
ATOM 786 N N . VAL A 1 97 ? 6.984 -4.677 15.021 1.00 72.19 97 VAL A N 1
ATOM 787 C CA . VAL A 1 97 ? 6.871 -5.339 13.712 1.00 72.19 97 VAL A CA 1
ATOM 788 C C . VAL A 1 97 ? 5.684 -6.306 13.713 1.00 72.19 97 VAL A C 1
ATOM 790 O O . VAL A 1 97 ? 5.470 -7.025 14.690 1.00 72.19 97 VAL A O 1
ATOM 793 N N . VAL A 1 98 ? 4.909 -6.317 12.626 1.00 71.19 98 VAL A N 1
ATOM 794 C CA . VAL A 1 98 ? 3.867 -7.327 12.397 1.00 71.19 98 VAL A CA 1
ATOM 795 C C . VAL A 1 98 ? 4.560 -8.608 11.923 1.00 71.19 98 VAL A C 1
ATOM 797 O O . VAL A 1 98 ? 5.290 -8.565 10.933 1.00 71.19 98 VAL A O 1
ATOM 800 N N . GLY A 1 99 ? 4.394 -9.696 12.680 1.00 51.53 99 GLY A N 1
ATOM 801 C CA . GLY A 1 99 ? 4.970 -11.013 12.376 1.00 51.53 99 GLY A CA 1
ATOM 802 C C . GLY A 1 99 ? 4.281 -11.734 11.228 1.00 51.53 99 GLY A C 1
ATOM 803 O O . GLY A 1 99 ? 3.095 -11.429 10.968 1.00 51.53 99 GLY A O 1
#

Secondary structure (DSSP, 8-state):
--SS-SSSS-----------PPB---TTEEEPPPSSTTS---SSTT--TTSPPP-BPTT----EEE---TT-----------SS------B-TTSPBP-

Foldseek 3Di:
DPDPPPPDDDPPPPPPPPPPAFDDADQEAEAEQDPPNVDDDDPPNPDDPVDDAGGHHPPDDHDYHYDDDPPDDDDDDHDDDDPDDDDDWDADPVRHTDD

pLDDT: mean 78.05, std 12.6, range [48.81, 91.69]

Radius of gyration: 23.29 Å; chains: 1; bounding box: 33×22×87 Å